Protein AF-A0A955D3J2-F1 (afdb_monomer_lite)

Radius of gyration: 15.89 Å; chains: 1; bounding box: 41×27×46 Å

Structure (mmCIF, N/CA/C/O backbone):
data_AF-A0A955D3J2-F1
#
_entry.id   AF-A0A955D3J2-F1
#
loop_
_atom_site.group_PDB
_atom_site.id
_atom_site.type_symbol
_atom_site.label_atom_id
_atom_site.label_alt_id
_atom_site.label_comp_id
_atom_site.label_asym_id
_atom_site.label_entity_id
_atom_site.label_seq_id
_atom_site.pdbx_PDB_ins_code
_atom_site.Cartn_x
_atom_site.Cartn_y
_atom_site.Cartn_z
_atom_site.occupancy
_atom_site.B_iso_or_equiv
_atom_site.auth_seq_id
_atom_site.auth_comp_id
_atom_site.auth_asym_id
_atom_site.auth_atom_id
_atom_site.pdbx_PDB_model_num
ATOM 1 N N . MET A 1 1 ? -9.594 -18.033 17.330 1.00 48.16 1 MET A N 1
ATOM 2 C CA . MET A 1 1 ? -10.518 -18.103 16.177 1.00 48.16 1 MET A CA 1
ATOM 3 C C . MET A 1 1 ? -11.078 -16.688 16.048 1.00 48.16 1 MET A C 1
ATOM 5 O O . MET A 1 1 ? -11.622 -16.233 17.034 1.00 48.16 1 MET A O 1
ATOM 9 N N . ASP A 1 2 ? -10.756 -15.827 15.074 1.00 49.50 2 ASP A N 1
ATOM 10 C CA . ASP A 1 2 ? -10.454 -16.016 13.649 1.00 49.50 2 ASP A CA 1
ATOM 11 C C . ASP A 1 2 ? -9.207 -15.250 13.168 1.00 49.50 2 ASP A C 1
ATOM 13 O O . ASP A 1 2 ? -9.141 -14.022 13.180 1.00 49.50 2 ASP A O 1
ATOM 17 N N . ARG A 1 3 ? -8.205 -15.982 12.663 1.00 58.16 3 ARG A N 1
ATOM 18 C CA . ARG A 1 3 ? -7.055 -15.402 11.935 1.00 58.16 3 ARG A CA 1
ATOM 19 C C . ARG A 1 3 ? -7.348 -15.194 10.439 1.00 58.16 3 ARG A C 1
ATOM 21 O O . ARG A 1 3 ? -6.574 -14.521 9.760 1.00 58.16 3 ARG A O 1
ATOM 28 N N . ALA A 1 4 ? -8.453 -15.750 9.939 1.00 61.62 4 ALA A N 1
ATOM 29 C CA . ALA A 1 4 ? -8.848 -15.732 8.533 1.00 61.62 4 ALA A CA 1
ATOM 30 C C . ALA A 1 4 ? -9.038 -14.320 7.936 1.00 61.62 4 ALA A C 1
ATOM 32 O O . ALA A 1 4 ? -8.390 -14.039 6.925 1.00 61.62 4 ALA A O 1
ATOM 33 N N . PRO A 1 5 ? -9.792 -13.384 8.556 1.00 68.94 5 PRO A N 1
ATOM 34 C CA . PRO A 1 5 ? -10.062 -12.084 7.930 1.00 68.94 5 PRO A CA 1
ATOM 35 C C . PRO A 1 5 ? -8.801 -11.218 7.792 1.00 68.94 5 PRO A C 1
ATOM 37 O O . PRO A 1 5 ? -8.718 -10.353 6.928 1.00 68.94 5 PRO A O 1
ATOM 40 N N . GLY A 1 6 ? -7.779 -11.470 8.615 1.00 81.06 6 GLY A N 1
ATOM 41 C CA . GLY A 1 6 ? -6.505 -10.762 8.516 1.00 81.06 6 GLY A CA 1
ATOM 42 C C . GLY A 1 6 ? -5.685 -11.143 7.311 1.00 81.06 6 GLY A C 1
ATOM 43 O O . GLY A 1 6 ? -5.129 -10.275 6.650 1.00 81.06 6 GLY A O 1
ATOM 44 N N . ARG A 1 7 ? -5.632 -12.440 7.017 1.00 88.00 7 ARG A N 1
ATOM 45 C CA . ARG A 1 7 ? -4.889 -12.950 5.867 1.00 88.00 7 ARG A CA 1
ATOM 46 C C . ARG A 1 7 ? -5.525 -12.488 4.566 1.00 88.00 7 ARG A C 1
ATOM 48 O O . ARG A 1 7 ? -4.798 -12.082 3.674 1.00 88.00 7 ARG A O 1
ATOM 55 N N . VAL A 1 8 ? -6.857 -12.468 4.498 1.00 91.56 8 VAL A N 1
ATOM 56 C CA . VAL A 1 8 ? -7.584 -11.986 3.316 1.00 91.56 8 VAL A CA 1
ATOM 57 C C . VAL A 1 8 ? -7.211 -10.538 2.995 1.00 91.56 8 VAL A C 1
ATOM 59 O O . VAL A 1 8 ? -6.844 -10.256 1.864 1.00 91.56 8 VAL A O 1
ATOM 62 N N . ILE A 1 9 ? -7.206 -9.637 3.983 1.00 92.06 9 ILE A N 1
ATOM 63 C CA . ILE A 1 9 ? -6.845 -8.226 3.748 1.00 92.06 9 ILE A CA 1
ATOM 64 C C . ILE A 1 9 ? -5.394 -8.080 3.282 1.00 92.06 9 ILE A C 1
ATOM 66 O O . ILE A 1 9 ? -5.124 -7.280 2.395 1.00 92.06 9 ILE A O 1
ATOM 70 N N . LEU A 1 10 ? -4.467 -8.867 3.833 1.00 92.12 10 LEU A N 1
ATOM 71 C CA . LEU A 1 10 ? -3.067 -8.841 3.398 1.00 92.12 10 LEU A CA 1
ATOM 72 C C . LEU A 1 10 ? -2.904 -9.362 1.965 1.00 92.12 10 LEU A C 1
ATOM 74 O O . LEU A 1 10 ? -2.157 -8.774 1.191 1.00 92.12 10 LEU A O 1
ATOM 78 N N . VAL A 1 11 ? -3.624 -10.426 1.599 1.00 94.31 11 VAL A N 1
ATOM 79 C CA . VAL A 1 11 ? -3.628 -10.968 0.231 1.00 94.31 11 VAL A CA 1
ATOM 80 C C . VAL A 1 11 ? -4.223 -9.958 -0.747 1.00 94.31 11 VAL A C 1
ATOM 82 O O . VAL A 1 11 ? -3.641 -9.723 -1.799 1.00 94.31 11 VAL A O 1
ATOM 85 N N . LEU A 1 12 ? -5.340 -9.318 -0.392 1.00 94.06 12 LEU A N 1
ATOM 86 C CA . LEU A 1 12 ? -5.959 -8.282 -1.220 1.00 94.06 12 LEU A CA 1
ATOM 87 C C . LEU A 1 12 ? -5.053 -7.055 -1.368 1.00 94.06 12 LEU A C 1
ATOM 89 O O . LEU A 1 12 ? -4.933 -6.525 -2.466 1.00 94.06 12 LEU A O 1
ATOM 93 N N . ALA A 1 13 ? -4.380 -6.635 -0.294 1.00 94.25 13 ALA A N 1
ATOM 94 C CA . ALA A 1 13 ? -3.417 -5.539 -0.334 1.00 94.25 13 ALA A CA 1
ATOM 95 C C . ALA A 1 13 ? -2.220 -5.870 -1.238 1.00 94.25 13 ALA A C 1
ATOM 97 O O . ALA A 1 13 ? -1.841 -5.052 -2.070 1.00 94.25 13 ALA A O 1
ATOM 98 N N . ALA A 1 14 ? -1.671 -7.083 -1.129 1.00 94.38 14 ALA A N 1
ATOM 99 C CA . ALA A 1 14 ? -0.594 -7.543 -1.999 1.00 94.38 14 ALA A CA 1
ATOM 100 C C . ALA A 1 14 ? -1.038 -7.607 -3.471 1.00 94.38 14 ALA A C 1
ATOM 102 O O . ALA A 1 14 ? -0.341 -7.093 -4.341 1.00 94.38 14 ALA A O 1
ATOM 103 N N . ALA A 1 15 ? -2.217 -8.171 -3.752 1.00 96.12 15 ALA A N 1
ATOM 104 C CA . ALA A 1 15 ? -2.764 -8.246 -5.106 1.00 96.12 15 ALA A CA 1
ATOM 105 C C . ALA A 1 15 ? -2.999 -6.852 -5.709 1.00 96.12 15 ALA A C 1
ATOM 107 O O . ALA A 1 15 ? -2.625 -6.607 -6.853 1.00 96.12 15 ALA A O 1
ATOM 108 N N . ALA A 1 16 ? -3.558 -5.922 -4.931 1.00 96.50 16 ALA A N 1
ATOM 109 C CA . ALA A 1 16 ? -3.744 -4.536 -5.352 1.00 96.50 16 ALA A CA 1
ATOM 110 C C . ALA A 1 16 ? -2.406 -3.815 -5.584 1.00 96.50 16 ALA A C 1
ATOM 112 O O . ALA A 1 16 ? -2.302 -3.026 -6.517 1.00 96.50 16 ALA A O 1
ATOM 113 N N . GLY A 1 17 ? -1.377 -4.111 -4.785 1.00 95.69 17 GLY A N 1
ATOM 114 C CA . GLY A 1 17 ? -0.038 -3.542 -4.950 1.00 95.69 17 GLY A CA 1
ATOM 115 C C . GLY A 1 17 ? 0.643 -4.008 -6.231 1.00 95.69 17 GLY A C 1
ATOM 116 O O . GLY A 1 17 ? 1.186 -3.194 -6.973 1.00 95.69 17 GLY A O 1
ATOM 117 N N . VAL A 1 18 ? 0.568 -5.309 -6.522 1.00 95.19 18 VAL A N 1
ATOM 118 C CA . VAL A 1 18 ? 1.071 -5.879 -7.782 1.00 95.19 18 VAL A CA 1
ATOM 119 C C . VAL A 1 18 ? 0.312 -5.296 -8.971 1.00 95.19 18 VAL A C 1
ATOM 121 O O . VAL A 1 18 ? 0.927 -4.912 -9.960 1.00 95.19 18 VAL A O 1
ATOM 124 N N . TRP A 1 19 ? -1.014 -5.167 -8.865 1.00 95.38 19 TRP A N 1
ATOM 125 C CA . TRP A 1 19 ? -1.825 -4.539 -9.907 1.00 95.38 19 TRP A CA 1
ATOM 126 C C . TRP A 1 19 ? -1.411 -3.079 -10.126 1.00 95.38 19 TRP A C 1
ATOM 128 O O . TRP A 1 19 ? -1.218 -2.666 -11.267 1.00 95.38 19 TRP A O 1
ATOM 138 N N . ALA A 1 20 ? -1.226 -2.300 -9.058 1.00 94.31 20 ALA A N 1
ATOM 139 C CA . ALA A 1 20 ? -0.763 -0.919 -9.160 1.00 94.31 20 ALA A CA 1
ATOM 140 C C . ALA A 1 20 ? 0.602 -0.834 -9.855 1.00 94.31 20 ALA A C 1
ATOM 142 O O . ALA A 1 20 ? 0.758 -0.035 -10.771 1.00 94.31 20 ALA A O 1
ATOM 143 N N . GLY A 1 21 ? 1.549 -1.703 -9.484 1.00 92.06 21 GLY A N 1
ATOM 144 C CA . GLY A 1 21 ? 2.854 -1.790 -10.143 1.00 92.06 21 GLY A CA 1
ATOM 145 C C . GLY A 1 21 ? 2.761 -2.171 -11.619 1.00 92.06 21 GLY A C 1
ATOM 146 O O . GLY A 1 21 ? 3.480 -1.622 -12.444 1.00 92.06 21 GLY A O 1
ATOM 147 N N . TRP A 1 22 ? 1.844 -3.069 -11.978 1.00 91.44 22 TRP A N 1
ATOM 148 C CA . TRP A 1 22 ? 1.603 -3.426 -13.374 1.00 91.44 22 TRP A CA 1
ATOM 149 C C . TRP A 1 22 ? 1.032 -2.256 -14.183 1.00 91.44 22 TRP A C 1
ATOM 151 O O . TRP A 1 22 ? 1.480 -2.008 -15.296 1.00 91.44 22 TRP A O 1
ATOM 161 N N . LEU A 1 23 ? 0.069 -1.513 -13.628 1.00 91.12 23 LEU A N 1
ATOM 162 C CA . LEU A 1 23 ? -0.484 -0.321 -14.282 1.00 91.12 23 LEU A CA 1
ATOM 163 C C . LEU A 1 23 ? 0.574 0.765 -14.482 1.00 91.12 23 LEU A C 1
ATOM 165 O O . LEU A 1 23 ? 0.603 1.381 -15.543 1.00 91.12 23 LEU A O 1
ATOM 169 N N . ASP A 1 24 ? 1.438 0.956 -13.486 1.00 90.31 24 ASP A N 1
ATOM 170 C CA . ASP A 1 24 ? 2.548 1.909 -13.525 1.00 90.31 24 ASP A CA 1
ATOM 171 C C . ASP A 1 24 ? 3.553 1.573 -14.641 1.00 90.31 24 ASP A C 1
ATOM 173 O O . ASP A 1 24 ? 4.049 2.464 -15.320 1.00 90.31 24 ASP A O 1
ATOM 177 N N . LEU A 1 25 ? 3.786 0.283 -14.911 1.00 88.44 25 LEU A N 1
ATOM 178 C CA . LEU A 1 25 ? 4.625 -0.159 -16.034 1.00 88.44 25 LEU A CA 1
ATOM 179 C C . LEU A 1 25 ? 3.967 0.046 -17.407 1.00 88.44 25 LEU A C 1
ATOM 181 O O . LEU A 1 25 ? 4.667 0.247 -18.400 1.00 88.44 25 LEU A O 1
ATOM 185 N N . LEU A 1 26 ? 2.637 -0.054 -17.487 1.00 87.06 26 LEU A N 1
ATOM 186 C CA . LEU A 1 26 ? 1.901 0.001 -18.754 1.00 87.06 26 LEU A CA 1
ATOM 187 C C . LEU A 1 26 ? 1.600 1.420 -19.236 1.00 87.06 26 LEU A C 1
ATOM 189 O O . LEU A 1 26 ? 1.356 1.609 -20.430 1.00 87.06 26 LEU A O 1
ATOM 193 N N . GLN A 1 27 ? 1.539 2.399 -18.335 1.00 80.81 27 GLN A N 1
ATOM 194 C CA . GLN A 1 27 ? 1.104 3.751 -18.668 1.00 80.81 27 GLN A CA 1
ATOM 195 C C . GLN A 1 27 ? 2.113 4.789 -18.171 1.00 80.81 27 GLN A C 1
ATOM 197 O O . GLN A 1 27 ? 2.502 4.740 -17.010 1.00 80.81 27 GLN A O 1
ATOM 202 N N . PRO A 1 28 ? 2.489 5.785 -18.994 1.00 68.69 28 PRO A N 1
ATOM 203 C CA . PRO A 1 28 ? 3.377 6.878 -18.586 1.00 68.69 28 PRO A CA 1
ATOM 204 C C . PRO A 1 28 ? 2.676 7.907 -17.667 1.00 68.69 28 PRO A C 1
ATOM 206 O O . PRO A 1 28 ? 2.794 9.117 -17.856 1.00 68.69 28 PRO A O 1
ATOM 209 N N . GLY A 1 29 ? 1.905 7.444 -16.678 1.00 73.50 29 GLY A N 1
ATOM 210 C CA . GLY A 1 29 ? 1.091 8.275 -15.798 1.00 73.50 29 GLY A CA 1
ATOM 211 C C . GLY A 1 29 ? 0.926 7.680 -14.400 1.00 73.50 29 GLY A C 1
ATOM 212 O O . GLY A 1 29 ? 0.618 6.509 -14.228 1.00 73.50 29 GLY A O 1
ATOM 213 N N . PHE A 1 30 ? 1.073 8.529 -13.381 1.00 79.44 30 PHE A N 1
ATOM 214 C CA . PHE A 1 30 ? 1.031 8.116 -11.973 1.00 79.44 30 PHE A CA 1
ATOM 215 C C . PHE A 1 30 ? -0.383 8.059 -11.376 1.00 79.44 30 PHE A C 1
ATOM 217 O O . PHE A 1 30 ? -0.551 7.698 -10.212 1.00 79.44 30 PHE A O 1
ATOM 224 N N . ARG A 1 31 ? -1.419 8.474 -12.114 1.00 87.31 31 ARG A N 1
ATOM 225 C CA . ARG A 1 31 ? -2.739 8.765 -11.534 1.00 87.31 31 ARG A CA 1
ATOM 226 C C . ARG A 1 31 ? -3.492 7.496 -11.145 1.00 87.31 31 ARG A C 1
ATOM 228 O O . ARG A 1 31 ? -4.005 7.409 -10.032 1.00 87.31 31 ARG A O 1
ATOM 235 N N . GLU A 1 32 ? -3.570 6.529 -12.044 1.00 90.31 32 GLU A N 1
ATOM 236 C CA . GLU A 1 32 ? -4.312 5.282 -11.875 1.00 90.31 32 GLU A CA 1
ATOM 237 C C . GLU A 1 32 ? -3.686 4.393 -10.786 1.00 90.31 32 GLU A C 1
ATOM 239 O O . GLU A 1 32 ? -4.425 3.991 -9.877 1.00 90.31 32 GLU A O 1
ATOM 244 N N . PRO A 1 33 ? -2.354 4.152 -10.772 1.00 90.94 33 PRO A N 1
ATOM 245 C CA . PRO A 1 33 ? -1.705 3.419 -9.684 1.00 90.94 33 PRO A CA 1
ATOM 246 C C . PRO A 1 33 ? -1.901 4.109 -8.331 1.00 90.94 33 PRO A C 1
ATOM 248 O O . PRO A 1 33 ? -2.238 3.456 -7.342 1.00 90.94 33 PRO A O 1
ATOM 251 N N . LEU A 1 34 ? -1.760 5.439 -8.284 1.00 93.00 34 LEU A N 1
ATOM 252 C CA . LEU A 1 34 ? -1.915 6.215 -7.055 1.00 93.00 34 LEU A CA 1
ATOM 253 C C . LEU A 1 34 ? -3.338 6.132 -6.493 1.00 93.00 34 LEU A C 1
ATOM 255 O O . LEU A 1 34 ? -3.505 5.959 -5.286 1.00 93.00 34 LEU A O 1
ATOM 259 N N . LEU A 1 35 ? -4.361 6.234 -7.347 1.00 95.19 35 LEU A N 1
ATOM 260 C CA . LEU A 1 35 ? -5.760 6.099 -6.934 1.00 95.19 35 LEU A CA 1
ATOM 261 C C . LEU A 1 35 ? -6.054 4.698 -6.397 1.00 95.19 35 LEU A C 1
ATOM 263 O O . LEU A 1 35 ? -6.713 4.573 -5.363 1.00 95.19 35 LEU A O 1
ATOM 267 N N . LEU A 1 36 ? -5.541 3.656 -7.057 1.00 95.88 36 LEU A N 1
ATOM 268 C CA . LEU A 1 36 ? -5.695 2.277 -6.599 1.00 95.88 36 LEU A CA 1
ATOM 269 C C . LEU A 1 36 ? -5.037 2.071 -5.230 1.00 95.88 36 LEU A C 1
ATOM 271 O O . LEU A 1 36 ? -5.671 1.533 -4.321 1.00 95.88 36 LEU A O 1
ATOM 275 N N . ILE A 1 37 ? -3.803 2.550 -5.057 1.00 96.62 37 ILE A N 1
ATOM 276 C CA . ILE A 1 37 ? -3.072 2.480 -3.787 1.00 96.62 37 ILE A CA 1
ATOM 277 C C . ILE A 1 37 ? -3.816 3.245 -2.690 1.00 96.62 37 ILE A C 1
ATOM 279 O O . ILE A 1 37 ? -4.008 2.724 -1.592 1.00 96.62 37 ILE A O 1
ATOM 283 N N . ALA A 1 38 ? -4.276 4.464 -2.970 1.00 97.00 38 ALA A N 1
ATOM 284 C CA . 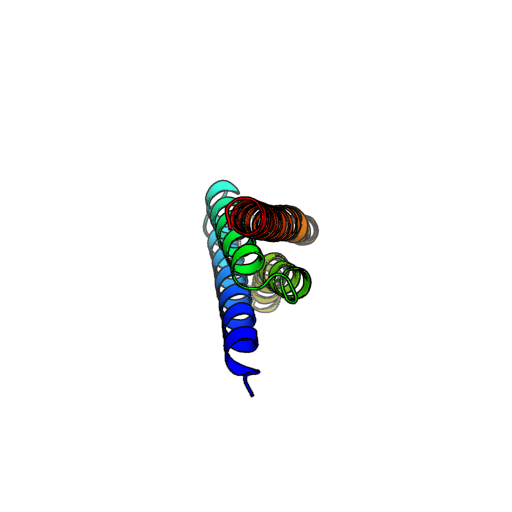ALA A 1 38 ? -4.993 5.268 -1.989 1.00 97.00 38 ALA A CA 1
ATOM 285 C C . ALA A 1 38 ? -6.321 4.613 -1.573 1.00 97.00 38 ALA A C 1
ATOM 287 O O . ALA A 1 38 ? -6.631 4.527 -0.385 1.00 97.00 38 ALA A O 1
ATOM 288 N N . ALA A 1 39 ? -7.100 4.106 -2.531 1.00 97.44 39 ALA A N 1
ATOM 289 C CA . ALA A 1 39 ? -8.373 3.451 -2.245 1.00 97.44 39 ALA A CA 1
ATOM 290 C C . ALA A 1 39 ? -8.179 2.138 -1.470 1.00 97.44 39 ALA A C 1
ATOM 292 O O . ALA A 1 39 ? -8.817 1.929 -0.436 1.00 97.44 39 ALA A O 1
ATOM 293 N N . ALA A 1 40 ? -7.274 1.269 -1.928 1.00 96.75 40 ALA A N 1
ATOM 294 C CA . ALA A 1 40 ? -7.006 -0.012 -1.280 1.00 96.75 40 ALA A CA 1
ATOM 295 C C . ALA A 1 40 ? -6.410 0.171 0.122 1.00 96.75 40 ALA A C 1
ATOM 297 O O . ALA A 1 40 ? -6.817 -0.523 1.056 1.00 96.75 40 ALA A O 1
ATOM 298 N N . GLY A 1 41 ? -5.502 1.137 0.293 1.00 97.25 41 GLY A N 1
ATOM 299 C CA . GLY A 1 41 ? -4.922 1.480 1.588 1.00 97.25 41 GLY A CA 1
ATOM 300 C C . GLY A 1 41 ? -5.996 1.949 2.561 1.00 97.25 41 GLY A C 1
ATOM 301 O O . GLY A 1 41 ? -6.125 1.383 3.649 1.00 97.25 41 GLY A O 1
ATOM 302 N N . PHE A 1 42 ? -6.842 2.895 2.140 1.00 98.12 42 PHE A N 1
ATOM 303 C CA . PHE A 1 42 ? -7.965 3.377 2.945 1.00 98.12 42 PHE A CA 1
ATOM 304 C C . PHE A 1 42 ? -8.903 2.247 3.373 1.00 98.12 42 PHE A C 1
ATOM 306 O O . PHE A 1 42 ? -9.195 2.110 4.562 1.00 98.12 42 PHE A O 1
ATOM 313 N N . VAL A 1 43 ? -9.336 1.403 2.433 1.00 97.19 43 VAL A N 1
ATOM 314 C CA . VAL A 1 43 ? -10.228 0.271 2.722 1.00 9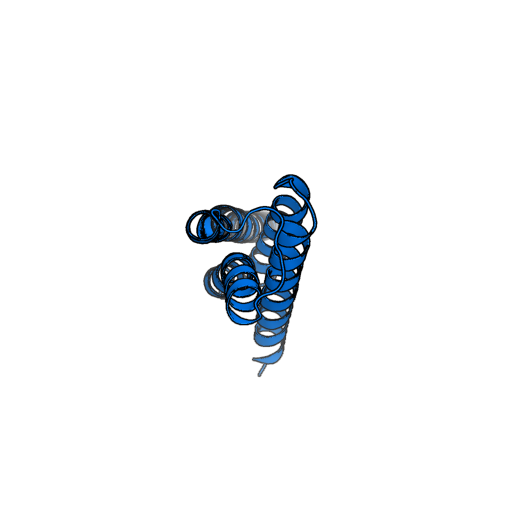7.19 43 VAL A CA 1
ATOM 315 C C . VAL A 1 43 ? -9.569 -0.717 3.683 1.00 97.19 43 VAL A C 1
ATOM 317 O O . VAL A 1 43 ? -10.216 -1.152 4.634 1.00 97.19 43 VAL A O 1
ATOM 320 N N . ALA A 1 44 ? -8.288 -1.044 3.499 1.00 95.06 44 ALA A N 1
ATOM 321 C CA . ALA A 1 44 ? -7.566 -1.953 4.388 1.00 95.06 44 ALA A CA 1
ATOM 322 C C . ALA A 1 44 ? -7.452 -1.393 5.815 1.00 95.06 44 ALA A C 1
ATOM 324 O O . ALA A 1 44 ? -7.712 -2.109 6.788 1.00 95.06 44 ALA A O 1
ATOM 325 N N . GLY A 1 45 ? -7.112 -0.108 5.946 1.00 96.19 45 GLY A N 1
ATOM 326 C CA . GLY A 1 45 ? -7.020 0.576 7.233 1.00 96.19 45 GLY A CA 1
ATOM 327 C C . GLY A 1 45 ? -8.366 0.696 7.940 1.00 96.19 45 GLY A C 1
ATOM 328 O O . GLY A 1 45 ? -8.469 0.405 9.134 1.00 96.19 45 GLY A O 1
ATOM 329 N N . PHE A 1 46 ? -9.414 1.043 7.192 1.00 96.50 46 PHE A N 1
ATOM 330 C CA . PHE A 1 46 ? -10.781 1.092 7.699 1.00 96.50 46 PHE A CA 1
ATOM 331 C C . PHE A 1 46 ? -11.260 -0.300 8.124 1.00 96.50 46 PHE A C 1
ATOM 333 O O . PHE A 1 46 ? -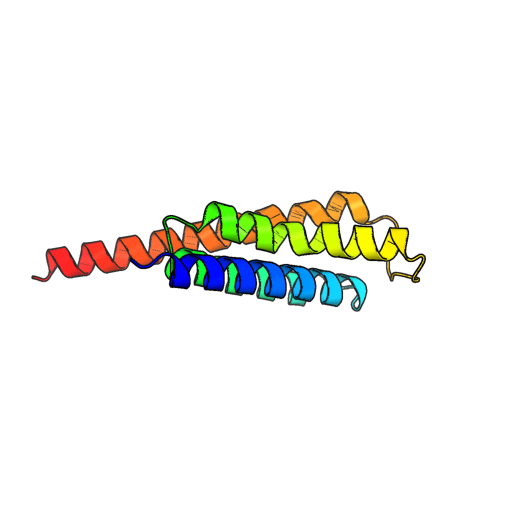11.717 -0.473 9.245 1.00 96.50 46 PHE A O 1
ATOM 340 N N . ALA A 1 47 ? -11.108 -1.333 7.296 1.00 94.69 47 ALA A N 1
ATOM 341 C CA . ALA A 1 47 ? -11.595 -2.676 7.613 1.00 94.69 47 ALA A CA 1
ATOM 342 C C . ALA A 1 47 ? -10.836 -3.333 8.778 1.00 94.69 47 ALA A C 1
ATOM 344 O O . ALA A 1 47 ? -11.435 -4.041 9.592 1.00 94.69 47 ALA A O 1
ATOM 345 N N . ARG A 1 48 ? -9.517 -3.112 8.885 1.00 93.25 48 ARG A N 1
ATOM 346 C CA . ARG A 1 48 ? -8.673 -3.766 9.898 1.00 93.25 48 ARG A CA 1
ATOM 347 C C . ARG A 1 48 ? -7.576 -2.841 10.434 1.00 93.25 48 ARG A C 1
ATOM 349 O O . ARG A 1 48 ? -6.408 -2.985 10.065 1.00 93.25 48 ARG A O 1
ATOM 356 N N . PRO A 1 49 ? -7.892 -2.006 11.436 1.00 93.19 49 PRO A N 1
ATOM 357 C CA . PRO A 1 49 ? -6.925 -1.063 11.990 1.00 93.19 49 PRO A CA 1
ATOM 358 C C . PRO A 1 49 ? -5.651 -1.688 12.553 1.00 93.19 49 PRO A C 1
ATOM 360 O O . PRO A 1 49 ? -4.555 -1.203 12.293 1.00 93.19 49 PRO A O 1
ATOM 363 N N . ALA A 1 50 ? -5.772 -2.816 13.258 1.00 91.62 50 ALA A N 1
ATOM 364 C CA . ALA A 1 50 ? -4.624 -3.516 13.838 1.00 91.62 50 ALA A CA 1
ATOM 365 C C . ALA A 1 50 ? -3.645 -4.084 12.788 1.00 91.62 50 ALA A C 1
ATOM 367 O O . ALA A 1 50 ? -2.522 -4.438 13.127 1.00 91.62 50 ALA A O 1
ATOM 368 N N . GLY A 1 51 ? -4.067 -4.212 11.524 1.00 92.56 51 GLY A N 1
ATOM 369 C CA . GLY A 1 51 ? -3.245 -4.698 10.411 1.00 92.56 51 GLY A CA 1
ATOM 370 C C . GLY A 1 51 ? -2.979 -3.647 9.335 1.00 92.56 51 GLY A C 1
ATOM 371 O O . GLY A 1 51 ? -2.462 -4.010 8.282 1.00 92.56 51 GLY A O 1
ATOM 372 N N . ALA A 1 52 ? -3.332 -2.382 9.580 1.00 94.31 52 ALA A N 1
ATOM 373 C CA . ALA A 1 52 ? -3.287 -1.325 8.575 1.00 94.31 52 ALA A CA 1
ATOM 374 C C . ALA A 1 52 ? -1.866 -1.081 8.051 1.00 94.31 52 ALA A C 1
ATOM 376 O O . ALA A 1 52 ? -1.665 -1.014 6.844 1.00 94.31 52 ALA A O 1
ATOM 377 N N . VAL A 1 53 ? -0.875 -1.019 8.948 1.00 96.19 53 VAL A N 1
ATOM 378 C CA . VAL A 1 53 ? 0.523 -0.762 8.568 1.00 96.19 53 VAL A CA 1
ATOM 379 C C . VAL A 1 53 ? 1.107 -1.914 7.736 1.00 96.19 53 VAL A C 1
ATOM 381 O O . VAL A 1 53 ? 1.551 -1.643 6.624 1.00 96.19 53 VAL A O 1
ATOM 384 N N . PRO A 1 54 ? 1.057 -3.195 8.165 1.00 95.94 54 PRO A N 1
ATOM 385 C CA . PRO A 1 54 ? 1.512 -4.300 7.317 1.00 95.94 54 PRO A CA 1
ATOM 386 C C . PRO A 1 54 ? 0.801 -4.372 5.960 1.00 95.94 54 PRO A C 1
ATOM 388 O O . PRO A 1 54 ? 1.447 -4.639 4.951 1.00 95.94 54 PRO A O 1
ATOM 391 N N . ALA A 1 55 ? -0.511 -4.113 5.917 1.00 94.69 55 ALA A N 1
ATOM 392 C CA . ALA A 1 55 ? -1.265 -4.096 4.665 1.00 94.69 55 ALA A CA 1
ATOM 393 C C . ALA A 1 55 ? -0.811 -2.956 3.740 1.00 94.69 55 ALA A C 1
ATOM 395 O O . ALA A 1 55 ? -0.583 -3.190 2.559 1.00 94.69 55 ALA A O 1
ATOM 396 N N . ALA A 1 56 ? -0.617 -1.749 4.274 1.00 96.75 56 ALA A N 1
ATOM 397 C CA . ALA A 1 56 ? -0.115 -0.603 3.522 1.00 96.75 56 ALA A CA 1
ATOM 398 C C . ALA A 1 56 ? 1.305 -0.829 2.986 1.00 96.75 56 ALA A C 1
ATOM 400 O O . ALA A 1 56 ? 1.594 -0.468 1.848 1.00 96.75 56 ALA A O 1
ATOM 401 N N . LEU A 1 57 ? 2.178 -1.457 3.778 1.00 97.00 57 LEU A N 1
ATOM 402 C CA . LEU A 1 57 ? 3.529 -1.802 3.339 1.00 97.00 57 LEU A CA 1
ATOM 403 C C . LEU A 1 57 ? 3.502 -2.821 2.198 1.00 97.00 57 LEU A C 1
ATOM 405 O O . LEU A 1 57 ? 4.189 -2.612 1.208 1.00 97.00 57 LEU A O 1
ATOM 409 N N . LEU A 1 58 ? 2.688 -3.879 2.295 1.00 96.31 58 LEU A N 1
ATOM 410 C CA . LEU A 1 58 ? 2.527 -4.852 1.205 1.00 96.31 58 LEU A CA 1
ATOM 411 C C . LEU A 1 58 ? 1.954 -4.209 -0.061 1.00 96.31 58 LEU A C 1
ATOM 413 O O . LEU A 1 58 ? 2.426 -4.489 -1.159 1.00 96.31 58 LEU A O 1
ATOM 417 N N . LEU A 1 59 ? 0.961 -3.335 0.103 1.00 96.69 59 LEU A N 1
ATOM 418 C CA . LEU A 1 59 ? 0.343 -2.593 -0.988 1.00 96.69 59 LEU A CA 1
ATOM 419 C C . LEU A 1 59 ? 1.360 -1.698 -1.705 1.00 96.69 59 LEU A C 1
ATOM 421 O O . LEU A 1 59 ? 1.529 -1.807 -2.914 1.00 96.69 59 LEU A O 1
ATOM 425 N N . GLY A 1 60 ? 2.064 -0.840 -0.965 1.00 94.94 60 GLY A N 1
ATOM 426 C CA . GLY A 1 60 ? 3.042 0.077 -1.546 1.00 94.94 60 GLY A CA 1
ATOM 427 C C . GLY A 1 60 ? 4.288 -0.631 -2.078 1.00 94.94 60 GLY A C 1
ATOM 428 O O . GLY A 1 60 ? 4.810 -0.225 -3.108 1.00 94.94 60 GLY A O 1
ATOM 429 N N . ALA A 1 61 ? 4.736 -1.719 -1.437 1.00 96.06 61 ALA A N 1
ATOM 430 C CA . ALA A 1 61 ? 5.870 -2.519 -1.905 1.00 96.06 61 ALA A CA 1
ATOM 431 C C . ALA A 1 61 ? 5.569 -3.294 -3.197 1.00 96.06 61 ALA A C 1
ATOM 433 O O . ALA A 1 61 ? 6.499 -3.680 -3.900 1.00 96.06 61 ALA A O 1
ATOM 434 N N . GLY A 1 62 ? 4.296 -3.502 -3.543 1.00 94.62 62 GLY A N 1
ATOM 435 C CA . GLY A 1 62 ? 3.924 -4.151 -4.798 1.00 94.62 62 GLY A CA 1
ATOM 436 C C . GLY A 1 62 ? 4.462 -3.427 -6.036 1.00 94.62 62 GLY A C 1
ATOM 437 O O . GLY A 1 62 ? 4.869 -4.089 -6.986 1.00 94.62 62 GLY A O 1
ATOM 438 N N . VAL A 1 63 ? 4.560 -2.092 -5.997 1.00 93.00 63 VAL A N 1
ATOM 439 C CA . VAL A 1 63 ? 5.089 -1.281 -7.109 1.00 93.00 63 VAL A CA 1
ATOM 440 C C . VAL A 1 63 ? 6.585 -1.536 -7.358 1.00 93.00 63 VAL A C 1
ATOM 442 O O . VAL A 1 63 ? 6.908 -2.031 -8.439 1.00 93.00 63 VAL A O 1
ATOM 445 N N . PRO A 1 64 ? 7.509 -1.302 -6.397 1.00 93.19 64 PRO A N 1
ATOM 446 C CA . PRO A 1 64 ? 8.926 -1.607 -6.595 1.00 93.19 64 PRO A CA 1
ATOM 447 C C . PRO A 1 64 ? 9.169 -3.088 -6.881 1.00 93.19 64 PRO A C 1
ATOM 449 O O . PRO A 1 64 ? 10.050 -3.413 -7.668 1.00 93.19 64 PRO A O 1
ATOM 452 N N . LEU A 1 65 ? 8.396 -4.008 -6.292 1.00 93.69 65 LEU A N 1
ATOM 453 C CA . LEU A 1 65 ? 8.542 -5.435 -6.590 1.00 93.69 65 LEU A CA 1
ATOM 454 C C . LEU A 1 65 ? 8.177 -5.768 -8.038 1.00 93.69 65 LEU A C 1
ATOM 456 O O . LEU A 1 65 ? 8.850 -6.596 -8.648 1.00 93.69 65 LEU A O 1
ATOM 460 N N . MET A 1 66 ? 7.151 -5.122 -8.597 1.00 91.81 66 MET A N 1
ATOM 461 C CA . MET A 1 66 ? 6.773 -5.336 -9.991 1.00 91.81 66 MET A CA 1
ATOM 462 C C . MET A 1 66 ? 7.829 -4.784 -10.948 1.00 91.81 66 MET A C 1
ATOM 464 O O . MET A 1 66 ? 8.218 -5.470 -11.888 1.00 91.81 66 MET A O 1
ATOM 468 N N . HIS A 1 67 ? 8.360 -3.593 -10.664 1.00 90.06 67 HIS A N 1
ATOM 469 C CA . HIS A 1 67 ? 9.481 -3.034 -11.425 1.00 90.06 67 HIS A CA 1
ATOM 470 C C . HIS A 1 67 ? 10.747 -3.890 -11.302 1.00 90.06 67 HIS A C 1
ATOM 472 O O . HIS A 1 67 ? 11.419 -4.136 -12.297 1.00 90.06 67 HIS A O 1
ATOM 478 N N . LEU A 1 68 ? 11.053 -4.417 -10.112 1.00 90.56 68 LEU A N 1
ATOM 479 C CA . LEU A 1 68 ? 12.175 -5.340 -9.922 1.00 90.56 68 LEU A CA 1
ATOM 480 C C . LEU A 1 68 ? 11.989 -6.619 -10.745 1.00 90.56 68 LEU A C 1
ATOM 482 O O . LEU A 1 68 ? 12.926 -7.065 -11.403 1.00 90.56 68 LEU A O 1
ATOM 486 N N . ALA A 1 69 ? 10.791 -7.208 -10.719 1.00 90.56 69 ALA A N 1
ATOM 487 C CA . ALA A 1 69 ? 10.476 -8.392 -11.511 1.00 90.56 69 ALA A CA 1
ATOM 488 C C . ALA A 1 69 ? 10.643 -8.109 -13.007 1.00 90.56 69 ALA A C 1
ATOM 490 O O . ALA A 1 69 ? 11.248 -8.900 -13.721 1.00 90.56 69 ALA A O 1
ATOM 491 N N . HIS A 1 70 ? 10.169 -6.954 -13.463 1.00 87.56 70 HIS A N 1
ATOM 492 C CA . HIS A 1 70 ? 10.299 -6.503 -14.841 1.00 87.56 70 HIS A CA 1
ATOM 493 C C . HIS A 1 70 ? 11.765 -6.354 -15.280 1.00 87.56 70 HIS A C 1
ATOM 495 O O . HIS A 1 70 ? 12.150 -6.907 -16.311 1.00 87.56 70 HIS A O 1
ATOM 501 N N . LEU A 1 71 ? 12.601 -5.713 -14.452 1.00 87.19 71 LEU A N 1
ATOM 502 C CA . LEU A 1 71 ? 14.048 -5.581 -14.676 1.00 87.19 71 LEU A CA 1
ATOM 503 C C . LEU A 1 71 ? 14.753 -6.943 -14.746 1.00 87.19 71 LEU A C 1
ATOM 505 O O . LEU A 1 71 ? 15.582 -7.171 -15.623 1.00 87.19 71 LEU A O 1
ATOM 509 N N . VAL A 1 72 ? 14.417 -7.863 -13.837 1.00 89.88 72 VAL A N 1
ATOM 510 C CA . VAL A 1 72 ? 15.005 -9.214 -13.798 1.00 89.88 72 VAL A CA 1
ATOM 511 C C . VAL A 1 72 ? 14.579 -10.050 -15.009 1.00 89.88 72 VAL A C 1
ATOM 513 O O . VAL A 1 72 ? 15.367 -10.853 -15.506 1.00 89.88 72 VAL A O 1
ATOM 516 N N . LEU A 1 73 ? 13.348 -9.869 -15.492 1.00 89.31 73 LEU A N 1
ATOM 517 C CA . LEU A 1 73 ? 12.804 -10.593 -16.643 1.00 89.31 73 LEU A CA 1
ATOM 518 C C . LEU A 1 73 ? 13.227 -10.002 -17.997 1.00 89.31 73 LEU A C 1
ATOM 520 O O . LEU A 1 73 ? 12.964 -10.624 -19.025 1.00 89.31 73 LEU A O 1
ATOM 524 N N . GLY A 1 74 ? 13.881 -8.836 -18.018 1.00 83.06 74 GLY A N 1
ATOM 525 C CA . GLY A 1 74 ? 14.362 -8.197 -19.247 1.00 83.06 74 GLY A CA 1
ATOM 526 C C . GLY A 1 74 ? 13.239 -7.760 -20.190 1.00 83.06 74 GLY A C 1
ATOM 527 O O . GLY A 1 74 ? 13.435 -7.693 -21.404 1.00 83.06 74 GLY A O 1
ATOM 528 N N . VAL A 1 75 ? 12.045 -7.511 -19.650 1.00 80.06 75 VAL A N 1
ATOM 529 C CA . VAL A 1 75 ? 10.923 -6.993 -20.434 1.00 80.06 75 VAL A CA 1
ATOM 530 C C . VAL A 1 75 ? 11.169 -5.488 -20.659 1.00 80.06 75 VAL A C 1
ATOM 532 O O . VAL A 1 75 ? 11.710 -4.832 -19.775 1.00 80.06 75 VAL A O 1
ATOM 535 N N . PRO A 1 76 ? 10.832 -4.896 -21.816 1.00 68.44 76 PRO A N 1
ATOM 536 C CA . PRO A 1 76 ? 10.956 -3.446 -22.010 1.00 68.44 76 PRO A CA 1
ATOM 537 C C . PRO A 1 76 ? 9.917 -2.686 -21.169 1.00 68.44 76 PRO A C 1
ATOM 539 O O . PRO A 1 76 ? 8.733 -3.017 -21.251 1.00 68.44 76 PRO A O 1
ATOM 542 N N . SER A 1 77 ? 10.326 -1.706 -20.347 1.00 68.62 77 SER A N 1
ATOM 543 C CA . SER A 1 77 ? 9.390 -0.790 -19.659 1.00 68.62 77 SER A CA 1
ATOM 544 C C . SER A 1 77 ? 9.344 0.567 -20.355 1.00 68.62 77 SER A C 1
ATOM 546 O O . SER A 1 77 ? 10.198 0.893 -21.180 1.00 68.62 77 SER A O 1
ATOM 548 N N . ALA A 1 78 ? 8.340 1.372 -20.010 1.00 65.12 78 ALA A N 1
ATOM 549 C CA . ALA A 1 78 ? 8.272 2.754 -20.460 1.00 65.12 78 ALA A CA 1
ATOM 550 C C . ALA A 1 78 ? 9.377 3.646 -19.852 1.00 65.12 78 ALA A C 1
ATOM 552 O O . ALA A 1 78 ? 9.706 4.664 -20.460 1.00 65.12 78 ALA A O 1
ATOM 553 N N . ASP A 1 79 ? 9.949 3.289 -18.690 1.00 68.50 79 ASP A N 1
ATOM 554 C CA . ASP A 1 79 ? 10.972 4.091 -18.006 1.00 68.50 79 ASP A CA 1
ATOM 555 C C . ASP A 1 79 ? 11.834 3.262 -17.025 1.00 68.50 79 ASP A C 1
ATOM 557 O O . ASP A 1 79 ? 11.592 3.211 -15.816 1.00 68.50 79 ASP A O 1
ATOM 561 N N . ASP A 1 80 ? 12.895 2.633 -17.541 1.00 65.31 80 ASP A N 1
ATOM 562 C CA . ASP A 1 80 ? 13.800 1.781 -16.750 1.00 65.31 80 ASP A CA 1
ATOM 563 C C . ASP A 1 80 ? 14.621 2.561 -15.697 1.00 65.31 80 ASP A C 1
ATOM 565 O O . ASP A 1 80 ? 15.245 1.964 -14.815 1.00 65.31 80 ASP A O 1
ATOM 569 N N . THR A 1 81 ? 14.623 3.899 -15.743 1.00 63.28 81 THR A N 1
ATOM 570 C CA . THR A 1 81 ? 15.373 4.742 -14.793 1.00 63.28 81 THR A CA 1
ATOM 571 C C . THR A 1 81 ? 14.586 5.081 -13.525 1.00 63.28 81 THR A C 1
ATOM 573 O O . THR A 1 81 ? 15.159 5.563 -12.541 1.00 63.28 81 THR A O 1
ATOM 576 N N . ALA A 1 82 ? 13.286 4.774 -13.498 1.00 73.56 82 ALA A N 1
ATOM 577 C CA . ALA A 1 82 ? 12.381 5.164 -12.424 1.00 73.56 82 ALA A CA 1
ATOM 578 C C . ALA A 1 82 ? 12.432 4.256 -11.178 1.00 73.56 82 ALA A C 1
ATOM 580 O O . ALA A 1 82 ? 11.820 4.591 -10.164 1.00 73.56 82 ALA A O 1
ATOM 581 N N . PHE A 1 83 ? 13.176 3.141 -11.196 1.00 80.62 83 PHE A N 1
ATOM 582 C CA . PHE A 1 83 ? 13.114 2.117 -10.140 1.00 80.62 83 PHE A CA 1
ATOM 583 C C . PHE A 1 83 ? 13.230 2.655 -8.697 1.00 80.62 83 PHE A C 1
ATOM 585 O O . PHE A 1 83 ? 12.359 2.334 -7.888 1.00 80.62 83 PHE A O 1
ATOM 592 N N . PRO A 1 84 ? 14.204 3.511 -8.322 1.00 85.06 84 PRO A N 1
ATOM 593 C CA . PRO A 1 84 ? 14.2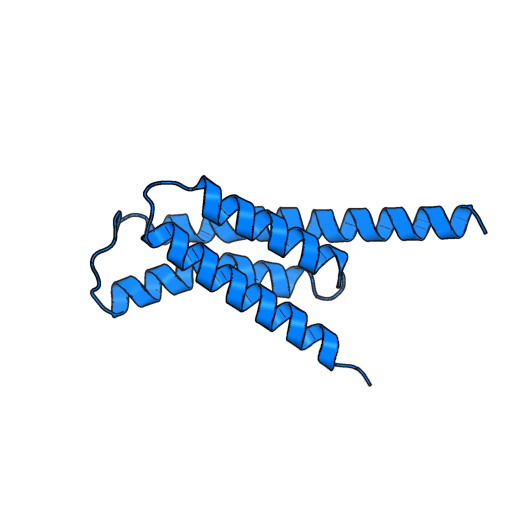85 4.030 -6.951 1.00 85.06 84 PRO A CA 1
ATOM 594 C C . PRO A 1 84 ? 13.071 4.879 -6.549 1.00 85.06 84 PRO A C 1
ATOM 596 O O . PRO A 1 84 ? 12.702 4.933 -5.376 1.00 85.06 84 PRO A O 1
ATOM 599 N N . TRP A 1 85 ? 12.426 5.526 -7.519 1.00 86.69 85 TRP A N 1
ATOM 600 C CA . TRP A 1 85 ? 11.273 6.393 -7.297 1.00 86.69 85 TRP A CA 1
ATOM 601 C C . TRP A 1 85 ? 9.987 5.602 -7.037 1.00 86.69 85 TRP A C 1
ATOM 603 O O . TRP A 1 85 ? 9.069 6.108 -6.398 1.00 86.69 85 TRP A O 1
ATOM 613 N N . THR A 1 86 ? 9.935 4.327 -7.419 1.00 89.19 86 THR A N 1
ATOM 614 C CA . THR A 1 86 ? 8.768 3.463 -7.166 1.00 89.19 86 THR A CA 1
ATOM 615 C C . THR A 1 86 ? 8.497 3.240 -5.673 1.00 89.19 86 THR A C 1
ATOM 617 O O . THR A 1 86 ? 7.351 3.032 -5.274 1.00 89.19 86 THR A O 1
ATOM 620 N N . PHE A 1 87 ? 9.509 3.379 -4.805 1.00 92.38 87 PHE A N 1
ATOM 621 C CA . PHE A 1 87 ? 9.339 3.303 -3.348 1.00 92.38 87 PHE A CA 1
ATOM 622 C C . PHE A 1 87 ? 8.471 4.433 -2.780 1.00 92.38 87 PHE A C 1
ATOM 624 O O . PHE A 1 87 ? 7.901 4.275 -1.696 1.00 92.38 87 PHE A O 1
ATOM 631 N N . PHE A 1 88 ? 8.294 5.542 -3.509 1.00 92.06 88 PHE A N 1
ATOM 632 C CA . PHE A 1 88 ? 7.360 6.595 -3.108 1.00 92.06 88 PHE A CA 1
ATOM 633 C C . PHE A 1 88 ? 5.913 6.099 -3.032 1.00 92.06 88 PHE A C 1
ATOM 635 O O . PHE A 1 88 ? 5.135 6.696 -2.294 1.00 92.06 88 PHE A O 1
ATOM 642 N N . ALA A 1 89 ? 5.563 4.978 -3.676 1.00 92.94 89 ALA A N 1
ATOM 643 C CA . ALA A 1 89 ? 4.261 4.317 -3.550 1.00 92.94 89 ALA A CA 1
ATOM 644 C C . ALA A 1 89 ? 3.906 3.909 -2.103 1.00 92.94 89 ALA A C 1
ATOM 646 O O . ALA A 1 89 ? 2.727 3.801 -1.757 1.00 92.94 89 ALA A O 1
ATOM 647 N N . LEU A 1 90 ? 4.901 3.741 -1.223 1.00 95.88 90 LEU A N 1
ATOM 648 C CA . LEU A 1 90 ? 4.683 3.455 0.201 1.00 95.88 90 LEU A CA 1
ATOM 649 C C . LEU A 1 90 ? 4.008 4.616 0.937 1.00 95.88 90 LEU A C 1
ATOM 651 O O . LEU A 1 90 ? 3.202 4.392 1.840 1.00 95.88 90 LEU A O 1
ATOM 655 N N . VAL A 1 91 ? 4.316 5.855 0.552 1.00 96.75 91 VAL A N 1
ATOM 656 C CA . VAL A 1 91 ? 3.803 7.063 1.211 1.00 96.75 91 VAL A CA 1
ATOM 657 C C . VAL A 1 91 ? 2.276 7.176 1.091 1.00 96.75 91 VAL A C 1
ATOM 659 O O . VAL A 1 91 ? 1.611 7.206 2.131 1.00 96.75 91 VAL A O 1
ATOM 662 N N . PRO A 1 92 ? 1.667 7.184 -0.114 1.00 96.31 92 PRO A N 1
ATOM 663 C CA . PRO A 1 92 ? 0.215 7.244 -0.242 1.00 96.31 92 PRO A CA 1
ATOM 664 C C . PRO A 1 92 ? -0.472 5.993 0.319 1.00 96.31 92 PRO A C 1
ATOM 666 O O . PRO A 1 92 ? -1.567 6.114 0.872 1.00 96.31 92 PRO A O 1
ATOM 669 N N . ALA A 1 93 ? 0.161 4.814 0.262 1.00 97.00 93 ALA A N 1
ATOM 670 C CA . ALA A 1 93 ? -0.372 3.598 0.878 1.00 97.00 93 ALA A CA 1
ATOM 671 C C . ALA A 1 93 ? -0.513 3.752 2.403 1.00 97.00 93 ALA A C 1
ATOM 673 O O . ALA A 1 93 ? -1.565 3.459 2.971 1.00 97.00 93 ALA A O 1
ATOM 674 N N . LEU A 1 94 ? 0.531 4.256 3.069 1.00 98.00 94 LEU A N 1
ATOM 675 C CA . LEU A 1 94 ? 0.534 4.482 4.515 1.00 98.00 94 LEU A CA 1
ATOM 676 C C . LEU A 1 94 ? -0.435 5.592 4.920 1.00 98.00 94 LEU A C 1
ATOM 678 O O . LEU A 1 94 ? -1.232 5.394 5.837 1.00 98.00 94 LEU A O 1
ATOM 682 N N . ILE A 1 95 ? -0.402 6.736 4.230 1.00 98.31 95 ILE A N 1
ATOM 683 C CA . ILE A 1 95 ? -1.283 7.874 4.531 1.00 98.31 95 ILE A CA 1
ATOM 684 C C . ILE A 1 95 ? -2.749 7.456 4.417 1.00 98.31 95 ILE A C 1
ATOM 686 O O . ILE A 1 95 ? -3.531 7.690 5.339 1.00 98.31 95 ILE A O 1
ATOM 690 N N . SER A 1 96 ? -3.123 6.803 3.316 1.00 97.88 96 SER A N 1
ATOM 691 C CA . SER A 1 96 ? -4.506 6.376 3.100 1.00 97.88 96 SER A CA 1
ATOM 692 C C . SER A 1 96 ? -4.956 5.322 4.111 1.00 97.88 96 SER A C 1
ATOM 694 O O . SER A 1 96 ? -6.056 5.436 4.653 1.00 97.88 96 SER A O 1
ATOM 696 N N . ALA A 1 97 ? -4.105 4.350 4.449 1.00 97.88 97 ALA A N 1
ATOM 697 C CA . ALA A 1 97 ? -4.424 3.357 5.470 1.00 97.88 97 ALA A CA 1
ATOM 698 C C . 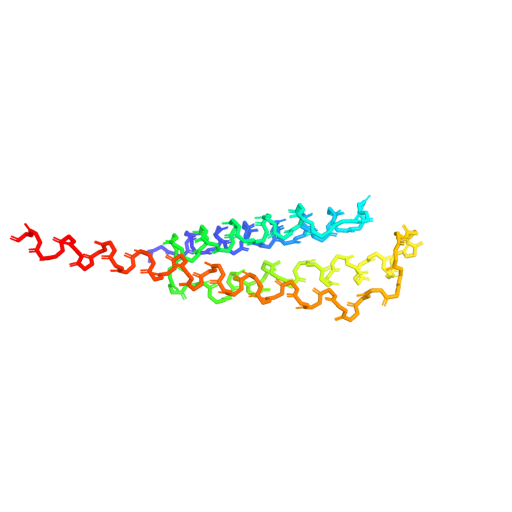ALA A 1 97 ? -4.628 3.982 6.851 1.00 97.88 97 ALA A C 1
ATOM 700 O O . ALA A 1 97 ? -5.615 3.680 7.524 1.00 97.88 97 ALA A O 1
ATOM 701 N N . LEU A 1 98 ? -3.752 4.899 7.266 1.00 98.19 98 LEU A N 1
ATOM 702 C CA . LEU A 1 98 ? -3.913 5.618 8.531 1.00 98.19 98 LEU A CA 1
ATOM 703 C C . LEU A 1 98 ? -5.164 6.505 8.528 1.00 98.19 98 LEU A C 1
ATOM 705 O O . LEU A 1 98 ? -5.864 6.568 9.540 1.00 98.19 98 LEU A O 1
ATOM 709 N N . ALA A 1 99 ? -5.504 7.122 7.394 1.00 98.31 99 ALA A N 1
ATOM 710 C CA . ALA A 1 99 ? -6.759 7.853 7.244 1.00 98.31 99 ALA A CA 1
ATOM 711 C C . ALA A 1 99 ? -7.976 6.929 7.430 1.00 98.31 99 ALA A C 1
ATOM 713 O O . ALA A 1 99 ? -8.881 7.259 8.196 1.00 98.31 99 ALA A O 1
ATOM 714 N N . GLY A 1 100 ? -7.970 5.740 6.819 1.00 97.56 100 GLY A N 1
ATOM 715 C CA . GLY A 1 100 ? -9.016 4.728 7.006 1.00 97.56 100 GLY A CA 1
ATOM 716 C C . GLY A 1 100 ? -9.174 4.304 8.469 1.00 97.56 100 GLY A C 1
ATOM 717 O O . GLY A 1 100 ? -10.294 4.220 8.981 1.00 97.56 100 GLY A O 1
ATOM 718 N N . VAL A 1 101 ? -8.056 4.123 9.181 1.00 97.88 101 VAL A N 1
ATOM 719 C CA . VAL A 1 101 ? -8.056 3.866 10.632 1.00 97.88 101 VAL A CA 1
ATOM 720 C C . VAL A 1 101 ? -8.710 5.011 11.398 1.00 97.88 101 VAL A C 1
ATOM 722 O O . VAL A 1 101 ? -9.594 4.767 12.223 1.00 97.88 101 VAL A O 1
ATOM 725 N N . GLY A 1 102 ? -8.293 6.248 11.123 1.00 97.75 102 GLY A N 1
ATOM 726 C CA . GLY A 1 102 ? -8.813 7.442 11.786 1.00 97.75 102 GLY A CA 1
ATOM 727 C C . GLY A 1 102 ? -10.321 7.595 11.604 1.00 97.75 102 GLY A C 1
ATOM 728 O O . GLY A 1 102 ? -11.038 7.829 12.576 1.00 97.75 102 GLY A O 1
ATOM 729 N N . VAL A 1 103 ? -10.827 7.381 10.386 1.00 98.00 103 VAL A N 1
ATOM 730 C CA . VAL A 1 103 ? -12.268 7.445 10.093 1.00 98.00 103 VAL A CA 1
ATOM 731 C C . VAL A 1 103 ? -13.036 6.385 10.881 1.00 98.00 103 VAL A C 1
ATOM 733 O O . VAL A 1 103 ? -14.016 6.721 11.549 1.00 98.00 103 VAL A O 1
ATOM 736 N N . ARG A 1 104 ? -12.576 5.125 10.886 1.00 95.62 104 ARG A N 1
ATOM 737 C CA . ARG A 1 104 ? -13.234 4.062 11.666 1.00 95.62 104 ARG A CA 1
ATOM 738 C C . ARG A 1 104 ? -13.274 4.386 13.155 1.00 95.62 104 ARG A C 1
ATOM 740 O O . ARG A 1 104 ? -14.300 4.183 13.797 1.00 95.62 104 ARG A O 1
ATOM 747 N N . GLN A 1 105 ? -12.168 4.867 13.717 1.00 95.75 105 GLN A N 1
ATOM 748 C CA . GLN A 1 105 ? -12.103 5.204 15.140 1.00 95.75 105 GLN A CA 1
ATOM 749 C C . GLN A 1 105 ? -13.049 6.351 15.497 1.00 95.75 105 GLN A C 1
ATOM 751 O O . GLN A 1 105 ? -13.746 6.269 16.505 1.00 95.75 105 GLN A O 1
ATOM 756 N N . SER A 1 106 ? -13.112 7.389 14.663 1.00 96.56 106 SER A N 1
ATOM 757 C CA . SER A 1 106 ? -14.042 8.506 14.850 1.00 96.56 106 SER A CA 1
ATOM 758 C C . SER A 1 106 ? -15.500 8.053 14.800 1.00 96.56 106 SER A C 1
ATOM 760 O O . SER A 1 106 ? -16.292 8.468 15.642 1.00 96.56 106 SER A O 1
ATOM 762 N N . MET A 1 107 ? -15.850 7.154 13.873 1.00 95.44 107 MET A N 1
ATOM 763 C CA . MET A 1 107 ? -17.197 6.581 13.800 1.00 95.44 107 MET A CA 1
ATOM 764 C C . MET A 1 107 ? -17.567 5.833 15.083 1.00 95.44 107 MET A C 1
ATOM 766 O O . MET A 1 107 ? -18.612 6.111 15.662 1.00 95.44 107 MET A O 1
ATOM 770 N N . LEU A 1 108 ? -16.699 4.938 15.563 1.00 93.94 108 LEU A N 1
ATOM 771 C CA . LEU A 1 108 ? -16.965 4.152 16.774 1.00 93.94 108 LEU A CA 1
ATOM 772 C C . LEU A 1 108 ? -17.141 5.038 18.017 1.00 93.94 108 LEU A C 1
ATOM 774 O O . LEU A 1 108 ? -18.098 4.853 18.760 1.00 93.94 108 LEU A O 1
ATOM 778 N N . ARG A 1 109 ? -16.290 6.060 18.191 1.00 94.06 109 ARG A N 1
ATOM 779 C CA . ARG A 1 10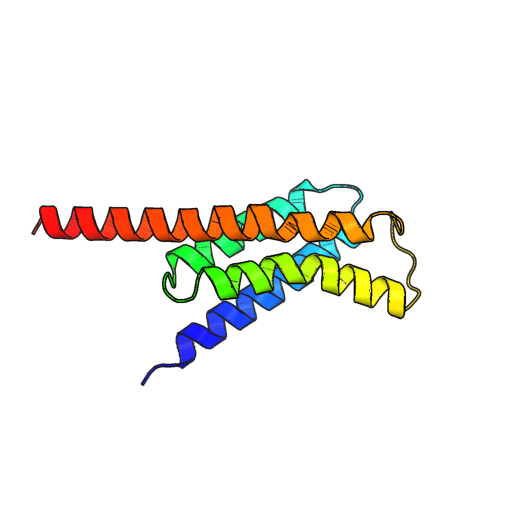9 ? -16.412 7.022 19.304 1.00 94.06 109 ARG A CA 1
ATOM 780 C C . ARG A 1 109 ? -17.725 7.804 19.272 1.00 94.06 109 ARG A C 1
ATOM 782 O O . ARG A 1 109 ? -18.261 8.140 20.322 1.00 94.06 109 ARG A O 1
ATOM 789 N N . ASN A 1 110 ? -18.226 8.136 18.083 1.00 94.38 110 ASN A N 1
ATOM 790 C CA . ASN A 1 110 ? -19.494 8.850 17.951 1.00 94.38 110 ASN A CA 1
ATOM 791 C C . ASN A 1 110 ? -20.689 7.961 18.317 1.00 94.38 110 ASN A C 1
ATOM 793 O O . ASN A 1 110 ? -21.634 8.460 18.919 1.00 94.38 110 ASN A O 1
ATOM 797 N N . PHE A 1 111 ? -20.633 6.662 18.006 1.00 91.00 111 PHE A N 1
ATOM 798 C CA . PHE A 1 111 ? -21.668 5.709 18.418 1.00 91.00 111 PHE A CA 1
ATOM 799 C C . PHE A 1 111 ? -21.724 5.533 19.938 1.00 91.00 111 PHE A C 1
ATOM 801 O O . PHE A 1 111 ? -22.812 5.570 20.498 1.00 91.00 111 PHE A O 1
ATOM 808 N N . GLU A 1 112 ? -20.575 5.430 20.611 1.00 90.62 112 GLU A N 1
ATOM 809 C CA . GLU A 1 112 ? -20.507 5.312 22.080 1.00 90.62 112 GLU A CA 1
ATOM 810 C C . GLU A 1 112 ? -21.060 6.543 22.814 1.00 90.62 112 GLU A C 1
ATOM 812 O O . GLU A 1 112 ? -21.539 6.432 23.934 1.00 90.62 112 GLU A O 1
ATOM 817 N N . ARG A 1 113 ? -20.997 7.730 22.198 1.00 89.25 113 ARG A N 1
ATOM 818 C CA . ARG A 1 113 ? -21.571 8.964 22.766 1.00 89.25 113 ARG A CA 1
ATOM 819 C C . ARG A 1 113 ? -23.083 9.079 22.576 1.00 89.25 113 ARG A C 1
ATOM 821 O O . ARG A 1 113 ? -23.694 9.934 23.210 1.00 89.25 113 ARG A O 1
ATOM 828 N N . ALA A 1 114 ? -23.651 8.307 21.653 1.00 83.94 114 ALA A N 1
ATOM 829 C CA . ALA A 1 114 ? -25.065 8.361 21.295 1.00 83.94 114 ALA A CA 1
ATOM 830 C C . ALA A 1 114 ? -25.913 7.286 22.002 1.00 83.94 114 ALA A C 1
ATOM 832 O O . ALA A 1 114 ? -27.140 7.366 21.939 1.00 83.94 114 ALA A O 1
ATOM 833 N N . SER A 1 115 ? -25.272 6.297 22.635 1.00 75.50 115 SER A N 1
ATOM 834 C CA . SER A 1 115 ? -25.883 5.247 23.466 1.00 75.50 115 SER A CA 1
ATOM 835 C C . SER A 1 115 ? -25.877 5.614 24.942 1.00 75.50 115 SER A C 1
ATOM 837 O O . SER A 1 115 ? -26.899 5.356 25.608 1.00 75.50 115 SER A O 1
#

pLDDT: mean 89.37, std 10.66, range [48.16, 98.31]

Secondary structure (DSSP, 8-state):
---HHHHHHHHHHHHHHHHHHHHHHHSS-SHHHHHHHHHHHHHHHHH-GGGHHHHHHHHHHHHHHHHHHHHHHTPPPS-TT-GGGGGGGHHHHHHHHHHHHHHHHHHHHHHHHH-

Foldseek 3Di:
DDPVVLVVLLVQLLVLLLVLLVVVQVDVDNPVSLVSLLVSLLCSLQVDVVCSLVSLCSNLVSNLVNLVVCVVVVPDTPDNPCNVVSSCSSVSSNVSSVVSNVVNVVVVVVVVVVD

Sequence (115 aa):
MDRAPGRVILVLAAAAGVWAGWLDLLQPGFREPLLLIAAAGFVAGFARPAGAVPAALLLGAGVPLMHLAHLVLGVPSADDTAFPWTFFALVPALISALAGVGVRQSMLRNFERAS